Protein AF-A0A7S2J816-F1 (afdb_monomer)

Solvent-accessible surface area (backbone atoms only — not comparable to full-atom values): 7335 Å² total; per-residue (Å²): 136,84,82,76,75,78,80,74,83,73,83,81,46,75,69,56,52,54,54,44,55,73,70,45,88,64,46,57,40,59,70,60,48,52,53,43,39,53,51,11,56,75,69,77,46,53,48,67,58,44,40,43,74,73,69,32,90,46,71,65,57,44,46,67,72,33,53,64,71,57,95,84,54,56,66,73,63,47,48,75,69,76,46,70,61,42,57,49,55,53,48,50,51,52,50,50,53,51,52,52,50,52,50,60,67,43,45,62,58,51,54,52,51,64,65,68,60,60,80,87,116

Organism: NCBI:txid1333877

pLDDT: mean 77.17, std 14.77, range [43.62, 96.19]

Sequence (121 aa):
MSLKAPPKPTEISFHEFEGWTVNCGVKKSQREYERMAEEAKANNRSAVEEMHQRGFKDFNHFQEACQRFPVTCWPTEFAELGSGFVLYFQFLAALGCMLLSVLLLQAPAMAMYAQEDDWRC

Mean predicted aligned error: 14.0 Å

Foldseek 3Di:
DDDDDDDDPDPCDPVNVVVVLVVPLDFLQPVVLVVLCVVCVVVVHHSVVSCVVVVQPDVSSSSVPGHGADPPHDQVSCVSVVDCSNVVVVVVVVVVVVVVVVCVVCVVVCVVVVVVPPVVD

Radius of gyration: 26.06 Å; Cα contacts (8 Å, |Δi|>4): 59; cha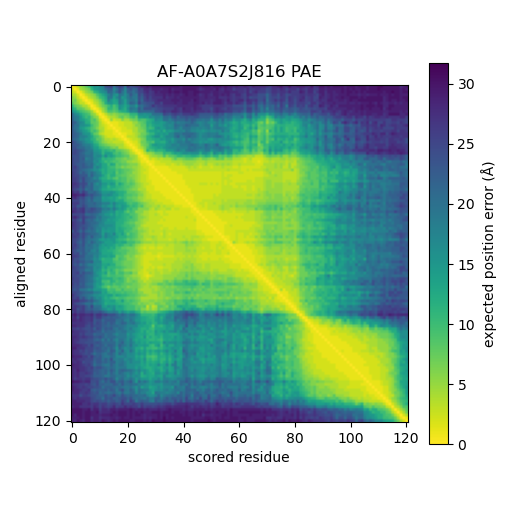ins: 1; bounding box: 55×49×70 Å

Structure (mmCIF, N/CA/C/O backbone):
data_AF-A0A7S2J816-F1
#
_entry.id   AF-A0A7S2J816-F1
#
loop_
_atom_site.group_PDB
_atom_site.id
_atom_site.type_symbol
_atom_site.label_atom_id
_atom_site.label_alt_id
_atom_site.label_comp_id
_atom_site.label_asym_id
_atom_site.label_entity_id
_atom_site.label_seq_id
_atom_site.pdbx_PDB_ins_code
_atom_site.Cartn_x
_atom_site.Cartn_y
_atom_site.Cartn_z
_atom_site.occupancy
_atom_site.B_iso_or_equiv
_atom_site.auth_seq_id
_atom_site.auth_comp_id
_atom_site.auth_asym_id
_atom_site.auth_atom_id
_atom_site.pdbx_PDB_model_num
ATOM 1 N N . MET A 1 1 ? 35.047 -34.771 -2.050 1.00 47.31 1 MET A N 1
ATOM 2 C CA . MET A 1 1 ? 33.899 -34.113 -1.389 1.00 47.31 1 MET A CA 1
ATOM 3 C C . MET A 1 1 ? 33.179 -33.309 -2.466 1.00 47.31 1 MET A C 1
ATOM 5 O O . MET A 1 1 ? 33.673 -32.266 -2.863 1.00 47.31 1 MET A O 1
ATOM 9 N N . SER A 1 2 ? 32.133 -33.875 -3.075 1.00 44.56 2 SER A N 1
ATOM 10 C CA . SER A 1 2 ? 31.452 -33.259 -4.224 1.00 44.56 2 SER A CA 1
ATOM 11 C C . SER A 1 2 ? 30.404 -32.278 -3.708 1.00 44.56 2 SER A C 1
ATOM 13 O O . SER A 1 2 ? 29.431 -32.701 -3.087 1.00 44.56 2 SER A O 1
ATOM 15 N N . LEU A 1 3 ? 30.611 -30.979 -3.928 1.00 47.41 3 LEU A N 1
ATOM 16 C CA . LEU A 1 3 ? 29.619 -29.949 -3.622 1.00 47.41 3 LEU A CA 1
ATOM 17 C C . LEU A 1 3 ? 28.419 -30.157 -4.557 1.00 47.41 3 LEU A C 1
ATOM 19 O O . LEU A 1 3 ? 28.534 -29.984 -5.770 1.00 47.41 3 LEU A O 1
ATOM 23 N N . LYS A 1 4 ? 27.280 -30.596 -4.007 1.00 47.62 4 LYS A N 1
ATOM 24 C CA . LYS A 1 4 ? 26.010 -30.618 -4.742 1.00 47.62 4 LYS A CA 1
ATOM 25 C C . LYS A 1 4 ? 25.649 -29.176 -5.092 1.00 47.62 4 LYS A C 1
ATOM 27 O O . LYS A 1 4 ? 25.60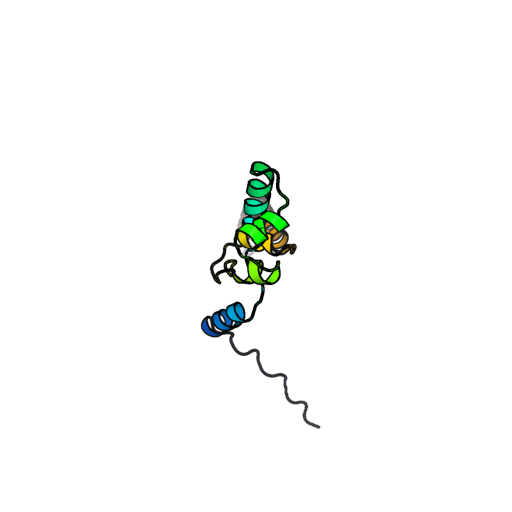8 -28.325 -4.207 1.00 47.62 4 LYS A O 1
ATOM 32 N N . ALA A 1 5 ? 25.403 -28.921 -6.374 1.00 57.66 5 ALA A N 1
ATOM 33 C CA . ALA A 1 5 ? 24.886 -27.642 -6.838 1.00 57.66 5 ALA A CA 1
ATOM 34 C C . ALA A 1 5 ? 23.574 -27.303 -6.100 1.00 57.66 5 ALA A C 1
ATOM 36 O O . ALA A 1 5 ? 22.795 -28.222 -5.811 1.00 57.66 5 ALA A O 1
ATOM 37 N N . PRO A 1 6 ? 23.321 -26.019 -5.788 1.00 53.41 6 PRO A N 1
ATOM 38 C CA . PRO A 1 6 ? 22.047 -25.609 -5.214 1.00 53.41 6 PRO A CA 1
ATOM 39 C C . PRO A 1 6 ? 20.905 -26.006 -6.164 1.00 53.41 6 PRO A C 1
ATOM 41 O O . PRO A 1 6 ? 21.089 -25.964 -7.387 1.00 53.41 6 PRO A O 1
ATOM 44 N N . PRO A 1 7 ? 19.744 -26.432 -5.634 1.00 57.97 7 PRO A N 1
ATOM 45 C CA . PRO A 1 7 ? 18.597 -26.767 -6.467 1.00 57.97 7 PRO A CA 1
ATOM 46 C C . PRO A 1 7 ? 18.250 -25.565 -7.353 1.00 57.97 7 PRO A C 1
ATOM 48 O O . PRO A 1 7 ? 18.215 -24.428 -6.880 1.00 57.97 7 PRO A O 1
ATOM 51 N N . LYS A 1 8 ? 18.040 -25.817 -8.652 1.00 58.06 8 LYS A N 1
ATOM 52 C CA . LYS A 1 8 ? 17.556 -24.789 -9.583 1.00 58.06 8 LYS A CA 1
ATOM 53 C C . LYS A 1 8 ? 16.244 -24.216 -9.032 1.00 58.06 8 LYS A C 1
ATOM 55 O O . LYS A 1 8 ? 15.444 -25.010 -8.534 1.00 58.06 8 LYS A O 1
ATOM 60 N N . PRO A 1 9 ? 16.019 -22.891 -9.105 1.00 52.00 9 PRO A N 1
ATOM 61 C CA . PRO A 1 9 ? 14.772 -22.301 -8.642 1.00 52.00 9 PRO A CA 1
ATOM 62 C C . PRO A 1 9 ? 13.622 -22.950 -9.412 1.00 52.00 9 PRO A C 1
ATOM 64 O O . PRO A 1 9 ? 13.567 -22.872 -10.639 1.00 52.00 9 PRO A O 1
ATOM 67 N N . THR A 1 10 ? 12.771 -23.669 -8.687 1.00 66.19 10 THR A N 1
ATOM 68 C CA . THR A 1 10 ? 11.542 -24.257 -9.210 1.00 66.19 10 THR A CA 1
ATOM 69 C C . THR A 1 10 ? 10.697 -23.117 -9.765 1.00 66.19 10 THR A C 1
ATOM 71 O O . THR A 1 10 ? 10.527 -22.105 -9.084 1.00 66.19 10 THR A O 1
ATOM 74 N N . GLU A 1 11 ? 10.225 -23.238 -11.005 1.00 61.69 11 GLU A N 1
ATOM 75 C CA . GLU A 1 11 ? 9.299 -22.266 -11.588 1.00 61.69 11 GLU A CA 1
ATOM 76 C C . GLU A 1 11 ? 8.078 -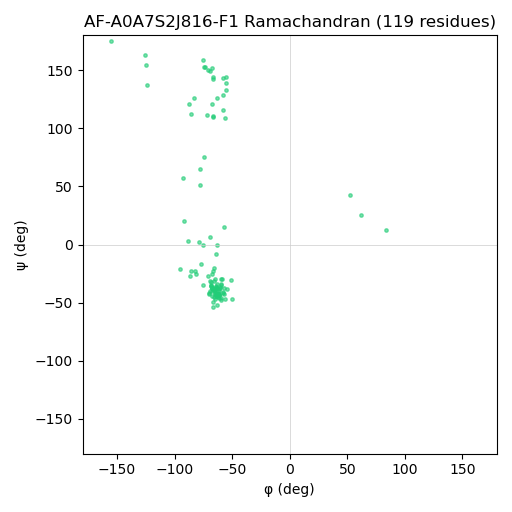22.160 -10.671 1.00 61.69 11 GLU A C 1
ATOM 78 O O . GLU A 1 11 ? 7.303 -23.106 -10.564 1.00 61.69 11 GLU A O 1
ATOM 83 N N . IL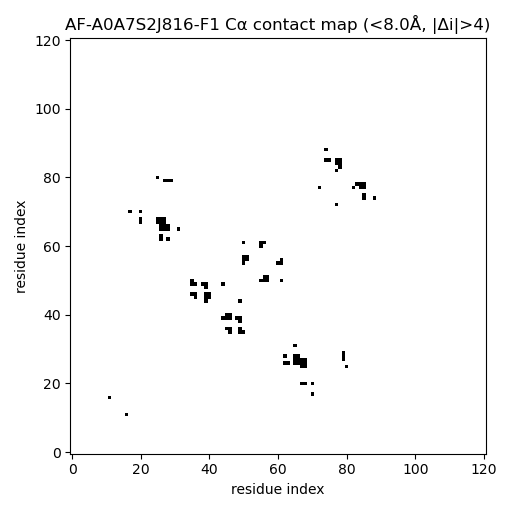E A 1 12 ? 7.945 -21.033 -9.967 1.00 63.31 12 ILE A N 1
ATOM 84 C CA . ILE A 1 12 ? 6.800 -20.784 -9.093 1.00 63.31 12 ILE A CA 1
ATOM 85 C C . ILE A 1 12 ? 5.579 -20.666 -9.998 1.00 63.31 12 ILE A C 1
ATOM 87 O O . ILE A 1 12 ? 5.453 -19.712 -10.770 1.00 63.31 12 ILE A O 1
ATOM 91 N N . SER A 1 13 ? 4.689 -21.648 -9.921 1.00 72.75 13 SER A N 1
ATOM 92 C CA . SER A 1 13 ? 3.445 -21.623 -10.681 1.00 72.75 13 SER A CA 1
ATOM 93 C C . SER A 1 13 ? 2.463 -20.607 -10.085 1.00 72.75 13 SER A C 1
ATOM 95 O O . SER A 1 13 ? 2.469 -20.337 -8.882 1.00 72.75 13 SER A O 1
ATOM 97 N N . PHE A 1 14 ? 1.568 -20.057 -10.914 1.00 68.44 14 PHE A N 1
ATOM 98 C CA . PHE A 1 14 ? 0.519 -19.137 -10.445 1.00 68.44 14 PHE A CA 1
ATOM 99 C C . PHE A 1 14 ? -0.315 -19.753 -9.306 1.00 68.44 14 PHE A C 1
ATOM 101 O O . PHE A 1 14 ? -0.623 -19.087 -8.324 1.00 68.44 14 PHE A O 1
ATOM 108 N N . HIS A 1 15 ? -0.596 -21.055 -9.400 1.00 66.38 15 HIS A N 1
ATOM 109 C CA . HIS A 1 15 ? -1.345 -21.808 -8.397 1.00 66.38 15 HIS A CA 1
ATOM 110 C C . HIS A 1 15 ? -0.576 -21.968 -7.068 1.00 66.38 15 HIS A C 1
ATOM 112 O O . HIS A 1 15 ? -1.170 -21.920 -5.992 1.00 66.38 15 HIS A O 1
ATOM 118 N N . GLU A 1 16 ? 0.753 -22.118 -7.103 1.00 61.22 16 GLU A N 1
ATOM 119 C CA . GLU A 1 16 ? 1.577 -22.095 -5.884 1.00 61.22 16 GLU A CA 1
ATOM 120 C C . GLU A 1 16 ? 1.609 -20.707 -5.239 1.00 61.22 16 GLU A C 1
ATOM 122 O O . GLU A 1 16 ? 1.585 -20.602 -4.014 1.00 61.22 16 GL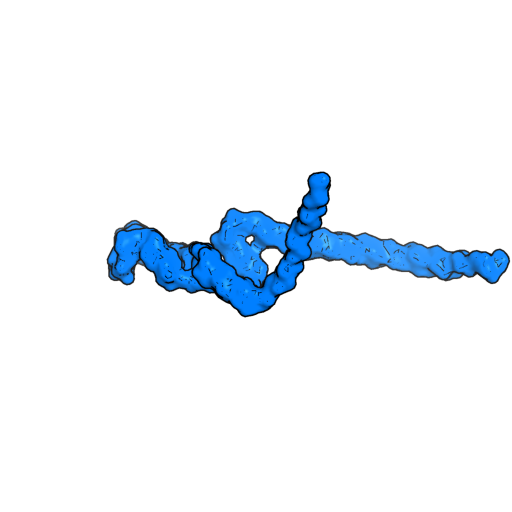U A O 1
ATOM 127 N N . PHE A 1 17 ? 1.606 -19.640 -6.041 1.00 63.06 17 PHE A N 1
ATOM 128 C CA . PHE A 1 17 ? 1.540 -18.267 -5.535 1.00 63.06 17 PHE A CA 1
ATOM 129 C C . PHE A 1 17 ? 0.175 -17.940 -4.903 1.00 63.06 17 PHE A C 1
ATOM 131 O O . PHE A 1 17 ? 0.087 -17.213 -3.910 1.00 63.06 17 PHE A O 1
ATOM 138 N N . GLU A 1 18 ? -0.895 -18.537 -5.424 1.00 64.38 18 GLU A N 1
ATOM 139 C CA . GLU A 1 18 ? -2.231 -18.495 -4.824 1.00 64.38 18 GLU A CA 1
ATOM 140 C C . GLU A 1 18 ? -2.258 -19.216 -3.461 1.00 64.38 18 GLU A C 1
ATOM 142 O O . GLU A 1 18 ? -2.790 -18.705 -2.475 1.00 64.38 18 GLU A O 1
ATOM 147 N N . GLY A 1 19 ? -1.572 -20.358 -3.345 1.00 60.47 19 GLY A N 1
ATOM 148 C CA . GLY A 1 19 ? -1.347 -21.018 -2.054 1.00 60.47 19 GLY A CA 1
ATOM 149 C C . GLY A 1 19 ? -0.489 -20.179 -1.096 1.00 60.47 19 GLY A C 1
ATOM 150 O O . GLY A 1 19 ? -0.745 -20.132 0.109 1.00 60.47 19 GLY A O 1
ATOM 151 N N . TRP A 1 20 ? 0.503 -19.460 -1.622 1.00 58.34 20 TRP A N 1
ATOM 152 C CA . TRP A 1 20 ? 1.348 -18.563 -0.837 1.00 58.34 20 TRP A CA 1
ATOM 153 C C . TRP A 1 20 ? 0.568 -17.362 -0.292 1.00 58.34 20 TRP A C 1
ATOM 155 O O . TRP A 1 20 ? 0.740 -17.006 0.868 1.00 58.34 20 TRP A O 1
ATOM 165 N N . THR A 1 21 ? -0.372 -16.800 -1.056 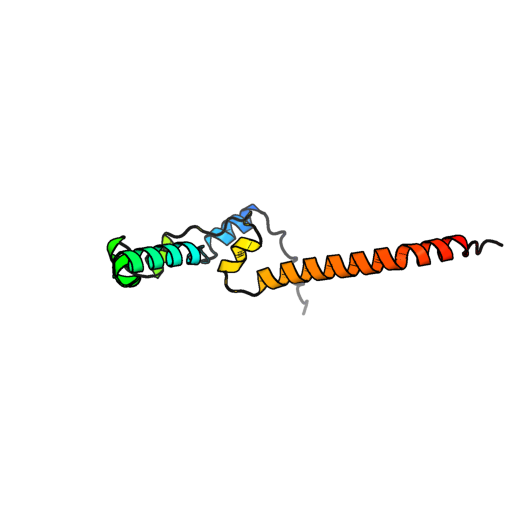1.00 60.34 21 THR A N 1
ATOM 166 C CA . THR A 1 21 ? -1.260 -15.716 -0.589 1.00 60.34 21 THR A CA 1
ATOM 167 C C . THR A 1 21 ? -2.254 -16.163 0.487 1.00 60.34 21 THR A C 1
ATOM 169 O O . THR A 1 21 ? -2.655 -15.350 1.319 1.00 60.34 21 THR A O 1
ATOM 172 N N . VAL A 1 22 ? -2.610 -17.451 0.550 1.00 60.22 22 VAL A N 1
ATOM 173 C CA . VAL A 1 22 ? -3.362 -18.016 1.687 1.00 60.22 22 VAL A CA 1
ATOM 174 C C . VAL A 1 22 ? -2.510 -18.047 2.964 1.00 60.22 22 VAL A C 1
ATOM 176 O O . VAL A 1 22 ? -3.044 -17.808 4.050 1.00 60.22 22 VAL A O 1
ATOM 179 N N . ASN A 1 23 ? -1.203 -18.288 2.824 1.00 54.91 23 ASN A N 1
ATOM 180 C CA . ASN A 1 23 ? -0.230 -18.337 3.921 1.00 54.91 23 ASN A CA 1
ATOM 181 C C . ASN A 1 23 ? 0.347 -16.961 4.299 1.00 54.91 23 ASN A C 1
ATOM 183 O O . ASN A 1 23 ? 0.810 -16.775 5.425 1.00 54.91 23 ASN A O 1
ATOM 187 N N . CYS A 1 24 ? 0.316 -15.981 3.395 1.00 59.03 24 CYS A N 1
ATOM 188 C CA . CYS A 1 24 ? 0.685 -14.605 3.693 1.00 59.03 24 CYS A CA 1
ATOM 189 C C . CYS A 1 24 ? -0.391 -13.964 4.572 1.00 59.03 24 CYS A C 1
ATOM 191 O O . CYS A 1 24 ? -1.504 -13.685 4.134 1.00 59.03 24 CYS A O 1
ATOM 193 N N . GLY A 1 25 ? -0.034 -13.679 5.824 1.00 63.41 25 GLY A N 1
ATOM 194 C CA . GLY A 1 25 ? -0.919 -13.049 6.808 1.00 63.41 25 GLY A CA 1
ATOM 195 C C . GLY A 1 25 ? -1.271 -11.583 6.532 1.00 63.41 25 GLY A C 1
ATOM 196 O O . GLY A 1 25 ? -1.897 -10.952 7.378 1.00 63.41 25 GLY A O 1
ATOM 197 N N . VAL A 1 26 ? -0.876 -11.014 5.388 1.00 68.94 26 VAL A N 1
ATOM 198 C CA . VAL A 1 26 ? -1.083 -9.589 5.112 1.00 68.94 26 VAL A CA 1
ATOM 199 C C . VAL A 1 26 ? -2.458 -9.357 4.488 1.00 68.94 26 VAL A C 1
ATOM 201 O O . VAL A 1 26 ? -2.791 -9.907 3.437 1.00 68.94 26 VAL A O 1
ATOM 204 N N . LYS A 1 27 ? -3.269 -8.536 5.156 1.00 80.19 27 LYS A N 1
ATOM 205 C CA . LYS A 1 27 ? -4.660 -8.237 4.800 1.00 80.19 27 LYS A CA 1
ATOM 206 C C . LYS A 1 27 ? -4.868 -6.732 4.657 1.00 80.19 27 LYS A C 1
ATOM 208 O O . LYS A 1 27 ? -4.155 -5.945 5.273 1.00 80.19 27 LYS A O 1
ATOM 213 N N . LYS A 1 28 ? -5.859 -6.346 3.855 1.00 84.69 28 LYS A N 1
ATOM 214 C CA . LYS A 1 28 ? -6.301 -4.963 3.645 1.00 84.69 28 LYS A CA 1
ATOM 215 C C . LYS A 1 28 ? -7.080 -4.472 4.863 1.00 84.69 28 LYS A C 1
ATOM 217 O O . LYS A 1 28 ? -8.309 -4.464 4.863 1.00 84.69 28 LYS A O 1
ATOM 222 N N . SER A 1 29 ? -6.374 -4.158 5.948 1.00 86.31 29 SER A N 1
ATOM 223 C CA . SER A 1 29 ? -7.001 -3.723 7.202 1.00 86.31 29 SER A CA 1
ATOM 224 C C . SER A 1 29 ? -7.075 -2.207 7.352 1.00 86.31 29 SER A C 1
ATOM 226 O O . SER A 1 29 ? -7.891 -1.725 8.130 1.00 86.31 29 SER A O 1
ATOM 228 N N . GLN A 1 30 ? -6.238 -1.449 6.636 1.00 85.44 30 GLN A N 1
ATOM 229 C CA . GLN A 1 30 ? -6.087 -0.013 6.872 1.00 85.44 30 GLN A CA 1
ATOM 230 C C . GLN A 1 30 ? -7.359 0.766 6.525 1.00 85.44 30 GLN A C 1
ATOM 232 O O . GLN A 1 30 ? -7.902 1.446 7.391 1.00 85.44 30 GLN A O 1
ATOM 237 N N . ARG A 1 31 ? -7.886 0.610 5.304 1.00 85.88 31 ARG A N 1
ATOM 238 C CA . ARG A 1 31 ? -9.129 1.279 4.880 1.00 85.88 31 ARG A CA 1
ATOM 239 C C . ARG A 1 31 ? -10.320 0.957 5.775 1.00 85.88 31 ARG A C 1
ATOM 241 O O . ARG A 1 31 ? -11.101 1.835 6.126 1.00 85.88 31 ARG A O 1
ATOM 248 N N . GLU A 1 32 ? -10.459 -0.311 6.146 1.00 88.38 32 GLU A N 1
ATOM 249 C CA . GLU A 1 32 ? -11.546 -0.768 7.012 1.00 88.38 32 GLU A CA 1
ATOM 250 C C . GLU A 1 32 ? -11.436 -0.189 8.423 1.00 88.38 32 GLU A C 1
ATOM 252 O O . GLU A 1 32 ? -12.445 0.185 9.024 1.00 88.38 32 GLU A O 1
ATOM 257 N N . TYR A 1 33 ? -10.211 -0.066 8.933 1.00 88.88 33 TYR A N 1
ATOM 258 C CA . TYR A 1 33 ? -9.946 0.546 10.226 1.00 88.88 33 TYR A CA 1
ATOM 259 C C . TYR A 1 33 ? -10.180 2.061 10.202 1.00 88.88 33 TYR A C 1
ATOM 261 O O . TYR A 1 33 ? -10.806 2.590 11.115 1.00 88.88 33 TYR A O 1
ATOM 269 N N . GLU A 1 34 ? -9.742 2.759 9.150 1.00 89.88 34 GLU A N 1
ATOM 270 C CA . GLU A 1 34 ? -9.995 4.194 8.950 1.00 89.88 34 GLU A CA 1
ATOM 271 C C . GLU A 1 34 ? -11.497 4.488 8.893 1.00 89.88 34 GLU A C 1
ATOM 273 O O . GLU A 1 34 ? -11.982 5.341 9.635 1.00 89.88 34 GLU A O 1
ATOM 278 N N . ARG A 1 35 ? -12.254 3.707 8.112 1.00 90.62 35 ARG A N 1
ATOM 279 C CA . ARG A 1 35 ? -13.719 3.795 8.062 1.00 90.62 35 ARG A CA 1
ATOM 280 C C . ARG A 1 35 ? -14.342 3.618 9.447 1.00 90.62 35 ARG A C 1
ATOM 282 O O . ARG A 1 35 ? -15.193 4.401 9.857 1.00 90.62 35 ARG A O 1
ATOM 289 N N . MET A 1 36 ? -13.903 2.604 10.191 1.00 92.69 36 MET A N 1
ATOM 290 C CA . MET A 1 36 ? -14.393 2.361 11.548 1.00 92.69 36 MET A CA 1
ATOM 291 C C . MET A 1 36 ? -14.039 3.507 12.504 1.00 92.69 36 MET A C 1
ATOM 293 O O . MET A 1 36 ? -14.853 3.869 13.348 1.00 92.69 36 MET A O 1
ATOM 297 N N . ALA A 1 37 ? -12.854 4.102 12.370 1.00 90.94 37 ALA A N 1
ATOM 298 C CA . ALA A 1 37 ? -12.434 5.239 13.179 1.00 90.94 37 ALA A CA 1
ATOM 299 C C . ALA A 1 37 ? -13.261 6.502 12.879 1.00 90.94 37 ALA A C 1
ATOM 301 O O . ALA A 1 37 ? -13.602 7.244 13.802 1.00 90.94 37 ALA A O 1
ATOM 302 N N . GLU A 1 38 ? -13.621 6.738 11.616 1.00 93.62 38 GLU A N 1
ATOM 303 C CA . GLU A 1 38 ? -14.530 7.822 11.228 1.00 93.62 38 GLU A CA 1
ATOM 304 C C . GLU A 1 38 ? -15.932 7.626 11.814 1.00 93.62 38 GLU A C 1
ATOM 306 O O . GLU A 1 38 ? -16.504 8.561 12.379 1.00 93.62 38 GLU A O 1
ATOM 311 N N . GLU A 1 39 ? -16.464 6.406 11.753 1.00 91.75 39 GLU A N 1
ATOM 312 C CA . GLU A 1 39 ? -17.758 6.069 12.353 1.00 91.75 39 GLU A CA 1
ATOM 313 C C . GLU A 1 39 ? -17.734 6.182 13.883 1.00 91.75 39 GLU A C 1
ATOM 315 O O . GLU A 1 39 ? -18.640 6.767 14.477 1.00 91.75 39 GLU A O 1
ATOM 320 N N . ALA A 1 40 ? -16.663 5.718 14.531 1.00 92.69 40 ALA A N 1
ATOM 321 C CA . ALA A 1 40 ? -16.467 5.877 15.969 1.00 92.69 40 ALA A CA 1
ATOM 322 C C . ALA A 1 40 ? -16.471 7.362 16.367 1.00 92.69 40 ALA A C 1
ATOM 324 O O . ALA A 1 40 ? -17.129 7.753 17.333 1.00 92.69 40 ALA A O 1
ATOM 325 N N . LYS A 1 41 ? -15.814 8.216 15.569 1.00 93.50 41 LYS A N 1
ATOM 326 C CA . LYS A 1 41 ? -15.820 9.671 15.762 1.00 93.50 41 LYS A CA 1
ATOM 327 C C . LYS A 1 41 ? -17.223 10.262 15.611 1.00 93.50 41 LYS A C 1
ATOM 329 O O . LYS A 1 41 ? -17.606 11.097 16.427 1.00 93.50 41 LYS A O 1
ATOM 334 N N . ALA A 1 42 ? -17.997 9.822 14.618 1.00 94.69 42 ALA A N 1
ATOM 335 C CA . ALA A 1 42 ? -19.387 10.251 14.440 1.00 94.69 42 ALA A CA 1
ATOM 336 C C . ALA A 1 42 ? -20.280 9.834 15.625 1.00 94.69 42 ALA A C 1
ATOM 338 O O . ALA A 1 42 ? -21.161 10.587 16.037 1.00 94.69 42 ALA A O 1
ATOM 339 N N . ASN A 1 43 ? -19.998 8.674 16.219 1.00 92.12 43 ASN A N 1
ATOM 340 C CA . ASN A 1 43 ? -20.728 8.120 17.357 1.00 92.12 43 ASN A CA 1
ATOM 341 C C . ASN A 1 43 ? -20.198 8.580 18.730 1.00 92.12 43 ASN A C 1
ATOM 343 O O . ASN A 1 43 ? -20.722 8.138 19.752 1.00 92.12 43 ASN A O 1
ATOM 347 N N . ASN A 1 44 ? -19.195 9.468 18.776 1.00 94.06 44 ASN A N 1
ATOM 348 C CA . ASN A 1 44 ? -18.495 9.898 19.997 1.00 94.06 44 ASN A CA 1
ATOM 349 C C . ASN A 1 44 ? -17.957 8.728 20.843 1.00 94.06 44 ASN A C 1
ATOM 351 O O . ASN A 1 44 ? -18.072 8.723 22.069 1.00 94.06 44 ASN A O 1
ATOM 355 N N . ARG A 1 45 ? -17.374 7.726 20.184 1.00 92.69 45 ARG A N 1
ATOM 356 C CA . ARG A 1 45 ? -16.764 6.545 20.808 1.00 92.69 45 ARG A CA 1
ATOM 357 C C . ARG A 1 45 ? -15.324 6.375 20.351 1.00 92.69 45 ARG A C 1
ATOM 359 O O . ARG A 1 45 ? -14.893 6.945 19.350 1.00 92.69 45 ARG A O 1
ATOM 366 N N . SER A 1 46 ? -14.570 5.568 21.085 1.00 92.31 46 SER A N 1
ATOM 367 C CA . SER A 1 46 ? -13.251 5.128 20.637 1.00 92.31 46 SER A CA 1
ATOM 368 C C . SER A 1 46 ? -13.368 4.064 19.538 1.00 92.31 46 SER A C 1
ATOM 370 O O . SER A 1 46 ? -14.322 3.286 19.498 1.00 92.31 46 SER A O 1
ATOM 372 N N . ALA A 1 47 ? -12.361 3.978 18.665 1.00 88.06 47 ALA A N 1
ATOM 373 C CA . ALA A 1 47 ? -12.310 2.947 17.624 1.00 88.06 47 ALA A CA 1
ATOM 374 C C . ALA A 1 47 ? -12.326 1.517 18.205 1.00 88.06 47 ALA A C 1
ATOM 376 O O . ALA A 1 47 ? -12.857 0.603 17.583 1.00 88.06 47 ALA A O 1
ATOM 377 N N . VAL A 1 48 ? -11.797 1.322 19.419 1.00 89.50 48 VAL A N 1
ATOM 378 C CA . VAL A 1 48 ? -11.815 0.024 20.115 1.00 89.50 48 VAL A CA 1
ATOM 379 C C . VAL A 1 48 ? -13.227 -0.342 20.575 1.00 89.50 48 VAL A C 1
ATOM 381 O O . VAL A 1 48 ? -13.655 -1.481 20.405 1.00 89.50 48 VAL A O 1
ATOM 384 N N . GLU A 1 49 ? -13.983 0.617 21.110 1.00 90.94 49 GLU A N 1
ATOM 385 C CA . GLU A 1 49 ? -15.385 0.394 21.482 1.00 90.94 49 GLU A CA 1
ATOM 386 C C . GLU A 1 49 ? -16.257 0.112 20.257 1.00 90.94 49 GLU A C 1
ATOM 388 O O . GLU A 1 49 ? -17.118 -0.764 20.309 1.00 90.94 49 GLU A O 1
ATOM 393 N N . GLU A 1 50 ? -16.014 0.811 19.148 1.00 91.50 50 GLU A N 1
ATOM 394 C CA . GLU A 1 50 ? -16.714 0.580 17.881 1.00 91.50 50 GLU A CA 1
ATOM 395 C C . GLU A 1 50 ? -16.377 -0.802 17.292 1.00 91.50 50 GLU A C 1
ATOM 397 O O . GLU A 1 50 ? -17.256 -1.528 16.826 1.00 91.50 50 GLU A O 1
ATOM 402 N N . MET A 1 51 ? -15.118 -1.229 17.402 1.00 91.31 51 MET A N 1
ATOM 403 C CA . MET A 1 51 ? -14.677 -2.573 17.027 1.00 91.31 51 MET A CA 1
ATOM 404 C C . MET A 1 51 ? -15.390 -3.653 17.858 1.00 91.31 51 MET A C 1
ATOM 406 O O . MET A 1 51 ? -15.887 -4.635 17.302 1.00 91.31 51 MET A O 1
ATOM 410 N N . HIS A 1 52 ? -15.523 -3.445 19.171 1.00 91.94 52 HIS A N 1
ATOM 411 C CA . HIS A 1 52 ? -16.267 -4.353 20.047 1.00 91.94 52 HIS A CA 1
ATOM 412 C C . HIS A 1 52 ? -17.778 -4.343 19.762 1.00 91.94 52 HIS A C 1
ATOM 414 O O . HIS A 1 52 ? -18.404 -5.402 19.786 1.00 91.94 52 HIS A O 1
ATOM 420 N N . GLN A 1 53 ? -18.372 -3.186 19.438 1.00 92.81 53 GLN A N 1
ATOM 421 C CA . GLN A 1 53 ? -19.785 -3.077 19.031 1.00 92.81 53 GLN A CA 1
ATOM 422 C C . GLN A 1 53 ? -20.091 -3.908 17.782 1.00 92.81 53 GLN A C 1
ATOM 424 O O . GLN A 1 53 ? -21.161 -4.504 17.681 1.00 92.81 53 GLN A O 1
ATOM 429 N N . ARG A 1 54 ? -19.131 -4.002 16.857 1.00 89.06 54 ARG A N 1
ATOM 430 C CA . ARG A 1 54 ? -19.225 -4.836 15.651 1.00 89.06 54 ARG A CA 1
ATOM 431 C C . ARG A 1 54 ? -18.960 -6.325 15.903 1.00 89.06 54 ARG A C 1
ATOM 433 O O . ARG A 1 54 ? -18.989 -7.115 14.965 1.00 89.06 54 ARG A O 1
ATOM 440 N N . GLY A 1 55 ? -18.719 -6.720 17.154 1.00 92.25 55 GLY A N 1
ATOM 441 C CA . GLY A 1 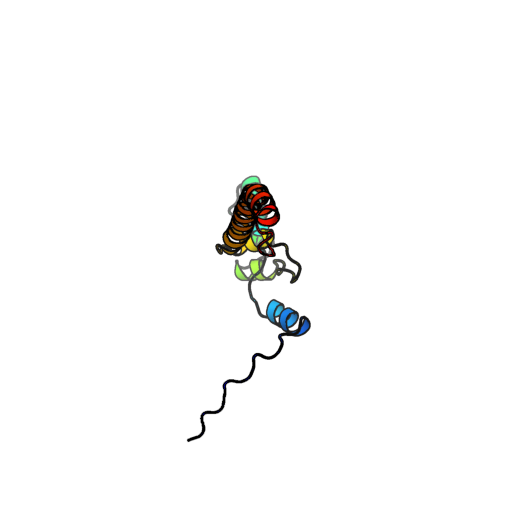55 ? -18.507 -8.112 17.548 1.00 92.25 55 GLY A CA 1
ATOM 442 C C . GLY A 1 55 ? -17.074 -8.615 17.363 1.00 92.25 55 GLY A C 1
ATOM 443 O O . GLY A 1 55 ? -16.838 -9.820 17.466 1.00 92.25 55 GLY A O 1
ATOM 444 N N . PHE A 1 56 ? -16.102 -7.731 17.114 1.00 91.75 56 PHE A N 1
ATOM 445 C CA . PHE A 1 56 ? -14.695 -8.122 17.093 1.00 91.75 56 PHE A CA 1
ATOM 446 C C . PHE A 1 56 ? -14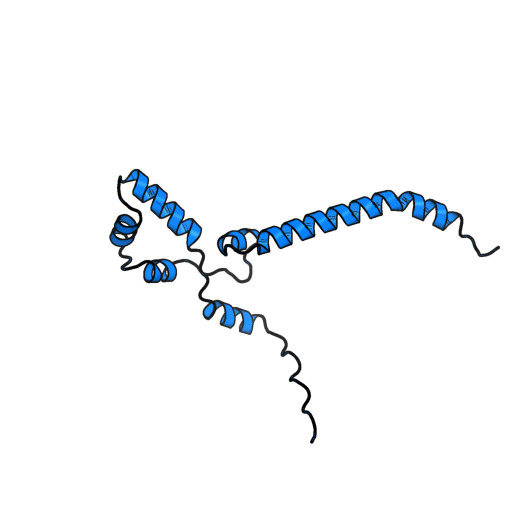.134 -8.136 18.517 1.00 91.75 56 PHE A C 1
ATOM 448 O O . PHE A 1 56 ? -14.251 -7.153 19.242 1.00 91.75 56 PHE A O 1
ATOM 455 N N . LYS A 1 57 ? -13.540 -9.261 18.931 1.00 88.44 57 LYS A N 1
ATOM 456 C CA . LYS A 1 57 ? -12.982 -9.424 20.287 1.00 88.44 57 LYS A CA 1
ATOM 457 C C . LYS A 1 57 ? -11.666 -8.681 20.483 1.00 88.44 57 LYS A C 1
ATOM 459 O O . LYS A 1 57 ? -11.374 -8.229 21.582 1.00 88.44 57 LYS A O 1
ATOM 464 N N . ASP A 1 58 ? -10.863 -8.627 19.431 1.00 87.62 58 ASP A N 1
ATOM 465 C CA . ASP A 1 58 ? -9.557 -7.996 19.407 1.00 87.62 58 ASP A CA 1
ATOM 466 C C . ASP A 1 58 ? -9.201 -7.574 17.974 1.00 87.62 58 ASP A C 1
ATOM 468 O O . ASP A 1 58 ? -9.920 -7.848 17.005 1.00 87.62 58 ASP A O 1
ATOM 472 N N . PHE A 1 59 ? -8.066 -6.889 17.848 1.00 84.19 59 PHE A N 1
ATOM 473 C CA . PHE A 1 59 ? -7.567 -6.426 16.559 1.00 84.19 59 PHE A CA 1
ATOM 474 C C . PHE A 1 59 ? -7.191 -7.583 15.620 1.00 84.19 59 PHE A C 1
ATOM 476 O O . PHE A 1 59 ? -7.333 -7.448 14.408 1.00 84.19 59 PHE A O 1
ATOM 483 N N . ASN A 1 60 ? -6.770 -8.732 16.156 1.00 84.94 60 ASN A N 1
ATOM 484 C CA . ASN A 1 60 ? -6.444 -9.909 15.348 1.00 84.94 60 ASN A CA 1
ATOM 485 C C . ASN A 1 60 ? -7.700 -10.484 14.685 1.00 84.94 60 ASN A C 1
ATOM 487 O O . ASN A 1 60 ? -7.699 -10.742 13.487 1.00 84.94 60 ASN A O 1
ATOM 491 N N . HIS A 1 61 ? -8.798 -10.604 15.429 1.00 87.88 61 HIS A N 1
ATOM 492 C CA . HIS A 1 61 ? -10.092 -11.043 14.917 1.00 87.88 61 HIS A CA 1
ATOM 493 C C . HIS A 1 61 ? -10.662 -10.053 13.890 1.00 87.88 61 HIS A C 1
ATOM 495 O O . HIS A 1 61 ? -11.268 -10.459 12.899 1.00 87.88 61 HIS A O 1
ATOM 501 N N . PHE A 1 62 ? -10.429 -8.750 14.083 1.00 88.75 62 PHE A N 1
ATOM 502 C CA . PHE A 1 62 ? -10.736 -7.737 13.071 1.00 88.75 62 PHE A CA 1
ATOM 503 C C . PHE A 1 62 ? -9.906 -7.935 11.796 1.00 88.75 62 PHE A C 1
ATOM 505 O O . PHE A 1 62 ? -10.475 -8.044 10.711 1.00 88.75 62 PHE A O 1
ATOM 512 N N . GLN A 1 63 ? -8.579 -8.052 11.917 1.00 85.31 63 GLN A N 1
ATOM 513 C CA . GLN A 1 63 ? -7.712 -8.331 10.774 1.00 85.31 63 GLN A CA 1
ATOM 514 C C . GLN A 1 63 ? -8.126 -9.620 10.074 1.00 85.31 63 GLN A C 1
ATOM 516 O O . GLN A 1 63 ? -8.101 -9.683 8.849 1.00 85.31 63 GLN A O 1
ATOM 521 N N . GLU A 1 64 ? -8.554 -10.642 10.814 1.00 85.81 64 GLU A N 1
ATOM 522 C CA . GLU A 1 64 ? -9.001 -11.898 10.235 1.00 85.81 64 GLU A CA 1
ATOM 523 C C . GLU A 1 64 ? -10.209 -11.743 9.307 1.00 85.81 64 GLU A C 1
ATOM 525 O O . GLU A 1 64 ? -10.245 -12.394 8.258 1.00 85.81 64 GLU A O 1
ATOM 530 N N . ALA A 1 65 ? -11.126 -10.840 9.646 1.00 85.69 65 ALA A N 1
ATOM 531 C CA . ALA A 1 65 ? -12.293 -10.513 8.839 1.00 85.69 65 ALA A CA 1
ATOM 532 C C . ALA A 1 65 ? -11.982 -9.614 7.627 1.00 85.69 65 ALA A C 1
ATOM 534 O O . ALA A 1 65 ? -12.793 -9.538 6.703 1.00 85.69 65 ALA A O 1
ATOM 535 N N . CYS A 1 66 ? -10.825 -8.948 7.595 1.00 86.38 66 CYS A N 1
ATOM 536 C CA . CYS A 1 66 ? -10.430 -8.101 6.472 1.00 86.38 66 CYS A CA 1
ATOM 537 C C . CYS A 1 66 ? -10.077 -8.915 5.214 1.00 86.38 66 CYS A C 1
ATOM 539 O O . CYS A 1 66 ? -9.571 -10.041 5.271 1.00 86.38 66 CYS A O 1
ATOM 541 N N . GLN A 1 67 ? -10.302 -8.308 4.045 1.00 85.81 67 GLN A N 1
ATOM 542 C CA . GLN A 1 67 ? -9.999 -8.928 2.757 1.00 85.81 67 GLN A CA 1
ATOM 543 C C . GLN A 1 67 ? -8.483 -9.112 2.577 1.00 85.81 67 GLN A C 1
ATOM 545 O O . GLN A 1 67 ? -7.684 -8.256 2.951 1.00 85.81 67 GLN A O 1
ATOM 550 N N . ARG A 1 68 ? -8.068 -10.223 1.965 1.00 82.25 68 ARG A N 1
ATOM 551 C CA . ARG A 1 68 ? -6.675 -10.430 1.538 1.00 82.25 68 ARG A CA 1
ATOM 552 C C . ARG A 1 68 ? -6.356 -9.613 0.283 1.00 82.25 68 ARG A C 1
ATOM 554 O O . ARG A 1 68 ? -7.256 -9.260 -0.480 1.00 82.25 68 ARG A O 1
ATOM 561 N N . PHE A 1 69 ? -5.074 -9.350 0.043 1.00 78.88 69 PHE A N 1
ATOM 562 C CA . PHE A 1 69 ? -4.635 -8.774 -1.227 1.00 78.88 69 PHE A CA 1
ATOM 563 C C . PHE A 1 69 ? -4.837 -9.790 -2.360 1.00 78.88 69 PHE A C 1
ATOM 565 O O . PHE A 1 69 ? -4.290 -10.891 -2.275 1.00 78.88 69 PHE A O 1
ATOM 572 N N . PRO A 1 70 ? -5.628 -9.472 -3.402 1.00 76.19 70 PRO A N 1
ATOM 573 C CA . PRO A 1 70 ? -5.728 -10.347 -4.561 1.00 76.19 70 PRO A CA 1
ATOM 574 C C . PRO A 1 70 ? -4.394 -10.372 -5.316 1.00 76.19 70 PRO A C 1
ATOM 576 O O . PRO A 1 70 ? -3.665 -9.383 -5.328 1.00 76.19 70 PRO A O 1
ATOM 579 N N . VAL A 1 71 ? -4.092 -11.475 -6.003 1.00 69.88 71 VAL A N 1
ATOM 580 C CA . VAL A 1 71 ? -2.868 -11.590 -6.824 1.00 69.88 71 VAL A CA 1
ATOM 581 C C . VAL A 1 71 ? -2.831 -10.523 -7.926 1.00 69.88 71 VAL A C 1
ATOM 583 O O . VAL A 1 71 ? -1.773 -10.036 -8.305 1.00 69.88 71 VAL A O 1
ATOM 586 N N . THR A 1 72 ? -4.004 -10.111 -8.402 1.00 76.62 72 THR A N 1
ATOM 587 C CA . THR A 1 72 ? -4.185 -9.067 -9.413 1.00 76.62 72 THR A CA 1
ATOM 588 C C . THR A 1 72 ? -4.367 -7.670 -8.809 1.00 76.62 72 THR A C 1
ATOM 590 O O . THR A 1 72 ? -4.962 -6.807 -9.457 1.00 76.62 72 THR A O 1
ATOM 593 N N . CYS A 1 73 ? -3.961 -7.434 -7.554 1.00 73.75 73 CYS A N 1
ATOM 594 C CA . CYS A 1 73 ? -4.125 -6.115 -6.950 1.00 73.75 73 CYS A CA 1
ATOM 595 C C . CYS A 1 73 ? -3.238 -5.082 -7.651 1.00 73.75 73 CYS A C 1
ATOM 597 O O . CYS A 1 73 ? -2.116 -5.368 -8.076 1.00 73.75 73 CYS A O 1
ATOM 599 N N . TRP A 1 74 ? -3.741 -3.856 -7.765 1.00 73.62 74 TRP A N 1
ATOM 600 C CA . TRP A 1 74 ? -2.956 -2.786 -8.364 1.00 73.62 74 TRP A CA 1
ATOM 601 C C . TRP A 1 74 ? -1.788 -2.402 -7.445 1.00 73.62 74 TRP A C 1
ATOM 603 O O . TRP A 1 74 ? -1.936 -2.456 -6.221 1.00 73.62 74 TRP A O 1
ATOM 613 N N . PRO A 1 75 ? -0.649 -1.942 -7.997 1.00 69.25 75 PRO A N 1
ATOM 614 C CA . PRO A 1 75 ? 0.481 -1.434 -7.217 1.00 69.25 75 PRO A CA 1
ATOM 615 C C . PRO A 1 75 ? 0.089 -0.379 -6.178 1.00 69.25 75 PRO A C 1
ATOM 617 O O . PRO A 1 75 ? 0.702 -0.293 -5.124 1.00 69.25 75 PRO A O 1
ATOM 620 N N . THR A 1 76 ? -0.956 0.404 -6.441 1.00 69.88 76 THR A N 1
ATOM 621 C CA . THR A 1 76 ? -1.487 1.403 -5.506 1.00 69.88 76 THR A CA 1
ATOM 622 C C . THR A 1 76 ? -2.094 0.789 -4.247 1.00 69.88 76 THR A C 1
ATOM 624 O O . THR A 1 76 ? -2.006 1.399 -3.188 1.00 69.88 76 THR A O 1
ATOM 627 N N . GLU A 1 77 ? -2.665 -0.415 -4.322 1.00 72.38 77 GLU A N 1
ATOM 628 C CA . GLU A 1 77 ? -3.223 -1.101 -3.151 1.00 72.38 77 GLU A CA 1
ATOM 629 C C . GLU A 1 77 ? -2.114 -1.590 -2.210 1.00 72.38 77 GLU A C 1
ATOM 631 O O . GLU A 1 77 ? -2.303 -1.601 -0.997 1.00 72.38 77 GLU A O 1
ATOM 636 N N . PHE A 1 78 ? -0.911 -1.870 -2.729 1.00 69.62 78 PHE A N 1
ATOM 637 C CA . PHE A 1 78 ? 0.267 -2.158 -1.901 1.00 69.62 78 PHE A CA 1
ATOM 638 C C . PHE A 1 78 ? 0.710 -0.967 -1.033 1.00 69.62 78 PHE A C 1
ATOM 640 O O . PHE A 1 78 ? 1.564 -1.148 -0.166 1.00 69.62 78 PHE A O 1
ATOM 647 N N . ALA A 1 79 ? 0.141 0.234 -1.208 1.00 68.19 79 ALA A N 1
ATOM 648 C CA . ALA A 1 79 ? 0.401 1.361 -0.310 1.00 68.19 79 ALA A CA 1
ATOM 649 C C . ALA A 1 79 ? -0.005 1.033 1.135 1.00 68.19 79 ALA A C 1
ATOM 651 O O . ALA A 1 79 ? 0.688 1.435 2.067 1.00 68.19 79 ALA A O 1
ATOM 652 N N . GLU A 1 80 ? -1.069 0.242 1.313 1.00 68.94 80 GLU A N 1
ATOM 653 C CA . GLU A 1 80 ? -1.551 -0.204 2.627 1.00 68.94 80 GLU A CA 1
ATOM 654 C C . GLU A 1 80 ? -0.560 -1.135 3.346 1.00 68.94 80 GLU A C 1
ATOM 656 O O . GLU A 1 80 ? -0.604 -1.265 4.565 1.00 68.94 80 GLU A O 1
ATOM 661 N N . LEU A 1 81 ? 0.374 -1.768 2.621 1.00 69.12 81 LEU A N 1
ATOM 662 C CA . LEU A 1 81 ? 1.422 -2.600 3.224 1.00 69.12 81 LEU A CA 1
ATOM 663 C C . LEU A 1 81 ? 2.539 -1.784 3.898 1.00 69.12 81 LEU A C 1
ATOM 665 O O . LEU A 1 81 ? 3.473 -2.375 4.441 1.00 69.12 81 LEU A O 1
ATOM 669 N N . GLY A 1 82 ? 2.470 -0.447 3.876 1.00 62.12 82 GLY A N 1
ATOM 670 C CA . GLY A 1 82 ? 3.369 0.413 4.654 1.00 62.12 82 GLY A CA 1
ATOM 671 C C . GLY A 1 82 ? 4.850 0.269 4.289 1.00 62.12 82 GLY A C 1
ATOM 672 O O . GLY A 1 82 ? 5.731 0.517 5.107 1.00 62.12 82 GLY A O 1
ATOM 673 N N . SER A 1 83 ? 5.144 -0.154 3.066 1.00 56.25 83 SER A N 1
ATOM 674 C CA . SER A 1 83 ? 6.491 -0.453 2.595 1.00 56.25 83 SER A CA 1
ATOM 675 C C . SER A 1 83 ? 6.735 0.386 1.350 1.00 56.25 83 SER A C 1
ATOM 677 O O . SER A 1 83 ? 5.848 0.497 0.507 1.00 56.25 83 SER A O 1
ATOM 679 N N . GLY A 1 84 ? 7.915 0.996 1.209 1.00 56.38 84 GLY A N 1
ATOM 680 C CA . GLY A 1 84 ? 8.306 1.890 0.105 1.00 56.38 84 GLY A CA 1
ATOM 681 C C . GLY A 1 84 ? 8.215 1.306 -1.318 1.00 56.38 84 GLY A C 1
ATOM 682 O O . GLY A 1 84 ? 8.748 1.889 -2.254 1.00 56.38 84 GLY A O 1
ATOM 683 N N . PHE A 1 85 ? 7.524 0.183 -1.498 1.00 59.31 85 PHE A N 1
ATOM 684 C CA . PHE A 1 85 ? 7.174 -0.492 -2.737 1.00 59.31 85 PHE A CA 1
ATOM 685 C C . PHE A 1 85 ? 6.370 0.387 -3.708 1.00 59.31 85 PHE A C 1
ATOM 687 O O . PHE A 1 85 ? 6.665 0.412 -4.900 1.00 59.31 85 PHE A O 1
ATOM 694 N N . VAL A 1 86 ? 5.405 1.178 -3.224 1.00 62.00 86 VAL A N 1
ATOM 695 C CA . VAL A 1 86 ? 4.663 2.112 -4.100 1.00 62.00 86 VAL A CA 1
ATOM 696 C C . VAL A 1 86 ? 5.556 3.257 -4.568 1.00 62.00 86 VAL A C 1
ATOM 698 O O . VAL A 1 86 ? 5.530 3.615 -5.746 1.00 62.00 86 VAL A O 1
ATOM 701 N N . LEU A 1 87 ? 6.411 3.773 -3.678 1.00 65.38 87 LEU A N 1
ATOM 702 C CA . LEU A 1 87 ? 7.439 4.742 -4.054 1.00 65.38 87 LEU A CA 1
ATOM 703 C C . LEU A 1 87 ? 8.418 4.152 -5.071 1.00 65.38 87 LEU A C 1
ATOM 705 O O . LEU A 1 87 ? 8.808 4.852 -5.995 1.00 65.38 87 LEU A O 1
ATOM 709 N N . TYR A 1 88 ? 8.783 2.876 -4.937 1.00 72.38 88 TYR A N 1
ATOM 710 C CA . TYR A 1 88 ? 9.669 2.190 -5.873 1.00 72.38 88 TYR A CA 1
ATOM 711 C C . TYR A 1 88 ? 9.078 2.133 -7.287 1.00 72.38 88 TYR A C 1
ATOM 713 O O . TYR A 1 88 ? 9.762 2.492 -8.243 1.00 72.38 88 TYR A O 1
ATOM 721 N N . PHE A 1 89 ? 7.798 1.777 -7.441 1.00 73.75 89 PHE A N 1
ATOM 722 C CA . PHE A 1 89 ? 7.158 1.780 -8.761 1.00 73.75 89 PHE A CA 1
ATOM 723 C C . PHE A 1 89 ? 6.996 3.180 -9.347 1.00 73.75 89 PHE A C 1
ATOM 725 O O . PHE A 1 89 ? 7.225 3.367 -10.541 1.00 73.75 89 PHE A O 1
ATOM 732 N N . GLN A 1 90 ? 6.644 4.175 -8.529 1.00 77.00 90 GLN A N 1
ATOM 733 C CA . GLN A 1 90 ? 6.582 5.556 -9.009 1.00 77.00 90 GLN A CA 1
ATOM 734 C C . GLN A 1 90 ? 7.962 6.100 -9.384 1.00 77.00 90 GLN A C 1
ATOM 736 O O . GLN A 1 90 ? 8.097 6.781 -10.397 1.00 77.00 90 GLN A O 1
ATOM 741 N N . PHE A 1 91 ? 8.996 5.752 -8.621 1.00 78.19 91 PHE A N 1
ATOM 742 C CA . PHE A 1 91 ? 10.377 6.092 -8.930 1.00 78.19 91 PHE A CA 1
ATOM 743 C C . PHE A 1 91 ? 10.837 5.442 -10.239 1.00 78.19 91 PHE A C 1
ATOM 745 O O . PHE A 1 91 ? 11.416 6.122 -11.080 1.00 78.19 91 PHE A O 1
ATOM 752 N N . LEU A 1 92 ? 10.527 4.160 -10.460 1.00 86.81 92 LEU A N 1
ATOM 753 C CA . LEU A 1 92 ? 10.819 3.475 -11.723 1.00 86.81 92 LEU A CA 1
ATOM 754 C C . LEU A 1 92 ? 10.092 4.111 -12.909 1.00 86.81 92 LEU A C 1
ATOM 756 O O . LEU A 1 92 ? 10.699 4.301 -13.961 1.00 86.81 92 LEU A O 1
ATOM 760 N N . ALA A 1 93 ? 8.816 4.468 -12.747 1.00 87.38 93 ALA A N 1
ATOM 761 C CA . ALA A 1 93 ? 8.062 5.163 -13.784 1.00 87.38 93 ALA A CA 1
ATOM 762 C C . ALA A 1 93 ? 8.687 6.533 -14.102 1.00 87.38 93 ALA A C 1
ATOM 764 O O . ALA A 1 93 ? 8.908 6.855 -15.268 1.00 87.38 93 ALA A O 1
ATOM 765 N N . ALA A 1 94 ? 9.048 7.308 -13.076 1.00 87.12 94 ALA A N 1
ATOM 766 C CA . ALA A 1 94 ? 9.721 8.594 -13.239 1.00 87.12 94 ALA A CA 1
ATOM 767 C C . ALA A 1 94 ? 11.089 8.448 -13.930 1.00 87.12 94 ALA A C 1
ATOM 769 O O . ALA A 1 94 ? 11.402 9.208 -14.847 1.00 87.12 94 ALA A O 1
ATOM 770 N N . LEU A 1 95 ? 11.879 7.442 -13.541 1.00 92.19 95 LEU A N 1
ATOM 771 C CA . LEU A 1 95 ? 13.168 7.130 -14.156 1.00 92.19 95 LEU A CA 1
ATOM 772 C C . LEU A 1 95 ? 13.004 6.732 -15.630 1.00 92.19 95 LEU A C 1
ATOM 774 O O . LEU A 1 95 ? 13.741 7.223 -16.481 1.00 92.19 95 LEU A O 1
ATOM 778 N N . GLY A 1 96 ? 12.009 5.899 -15.946 1.00 95.38 96 GLY A N 1
ATOM 779 C CA . GLY A 1 96 ? 11.673 5.518 -17.318 1.00 95.38 96 GLY A CA 1
ATOM 780 C C . GLY A 1 96 ? 11.304 6.726 -18.179 1.00 95.38 96 GLY A C 1
ATOM 781 O O . GLY A 1 96 ? 11.846 6.888 -19.270 1.00 95.38 96 GLY A O 1
ATOM 782 N N . CYS A 1 97 ? 10.458 7.623 -17.668 1.00 95.50 97 CYS A N 1
ATOM 783 C CA . CYS A 1 97 ? 10.110 8.870 -18.352 1.00 95.50 97 CYS A CA 1
ATOM 784 C C . CYS A 1 97 ? 11.332 9.772 -18.580 1.00 95.50 97 CYS A C 1
ATOM 786 O O . CYS A 1 97 ? 11.469 10.366 -19.653 1.00 95.50 97 CYS A O 1
ATOM 788 N N . MET A 1 98 ? 12.234 9.864 -17.598 1.00 94.69 98 MET A N 1
ATOM 789 C CA . MET A 1 98 ? 13.461 10.654 -17.713 1.00 94.69 98 MET A C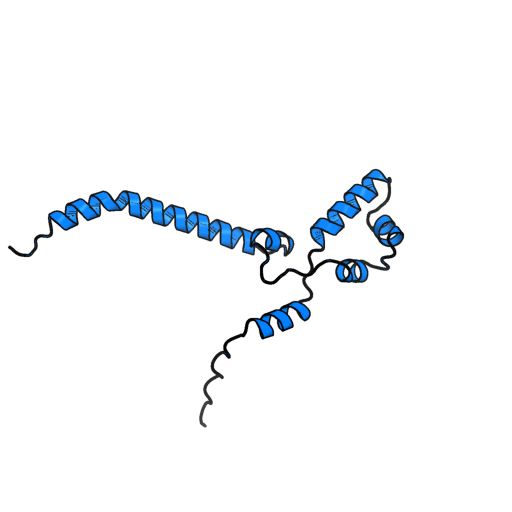A 1
ATOM 790 C C . MET A 1 98 ? 14.385 10.080 -18.793 1.00 94.69 98 MET A C 1
ATOM 792 O O . MET A 1 98 ? 14.839 10.821 -19.662 1.00 94.69 98 MET A O 1
ATOM 796 N N . LEU A 1 99 ? 14.606 8.762 -18.791 1.00 95.19 99 LEU A N 1
ATOM 797 C CA . LEU A 1 99 ? 15.408 8.079 -19.809 1.00 95.19 99 LEU A CA 1
ATOM 798 C C . LEU A 1 99 ? 14.806 8.240 -21.210 1.00 95.19 99 LEU A C 1
ATOM 800 O O . LEU A 1 99 ? 15.532 8.557 -22.150 1.00 95.19 99 LEU A O 1
ATOM 804 N N . LEU A 1 100 ? 13.485 8.093 -21.347 1.00 96.19 100 LEU A N 1
ATOM 805 C CA . LEU A 1 100 ? 12.792 8.287 -22.621 1.00 96.19 100 LEU A CA 1
ATOM 806 C C . LEU A 1 100 ? 12.947 9.727 -23.132 1.00 96.19 100 LEU A C 1
ATOM 808 O O . LEU A 1 100 ? 13.217 9.938 -24.309 1.00 96.19 100 LEU A O 1
ATOM 812 N N . SER A 1 101 ? 12.834 10.718 -22.244 1.00 94.81 101 SER A N 1
ATOM 813 C CA . SER A 1 101 ? 13.006 12.135 -22.591 1.00 94.81 101 SER A CA 1
ATOM 814 C C . SER A 1 101 ? 14.430 12.440 -23.058 1.00 94.81 101 SER A C 1
ATOM 816 O O . SER A 1 101 ? 14.613 13.138 -24.052 1.00 94.81 101 SER A O 1
ATOM 818 N N . VAL A 1 102 ? 15.441 11.885 -22.381 1.00 94.94 102 VAL A N 1
ATOM 819 C CA . VAL A 1 102 ? 16.847 12.009 -22.797 1.00 94.94 102 VAL A CA 1
ATOM 820 C C . VAL A 1 102 ? 17.063 11.364 -24.164 1.00 94.94 102 VAL A C 1
ATOM 822 O O . VAL A 1 102 ? 17.713 11.957 -25.021 1.00 94.94 102 VAL A O 1
ATOM 825 N N . LEU A 1 103 ? 16.480 10.189 -24.403 1.00 93.75 103 LEU A N 1
ATOM 826 C CA . LEU A 1 103 ? 16.586 9.503 -25.686 1.00 93.75 103 LEU A CA 1
ATOM 827 C C . LEU A 1 103 ? 15.913 10.295 -26.814 1.00 93.75 103 LEU A C 1
ATOM 829 O O . LEU A 1 103 ? 16.499 10.442 -27.881 1.00 93.75 103 LEU A O 1
ATOM 833 N N . LEU A 1 104 ? 14.731 10.869 -26.574 1.00 94.75 104 LEU A N 1
ATOM 834 C CA . LEU A 1 104 ? 14.050 11.743 -27.536 1.00 94.75 104 LEU A CA 1
ATOM 835 C C . LEU A 1 104 ? 14.851 13.016 -27.831 1.00 94.75 104 LEU A C 1
ATOM 837 O O . LEU A 1 104 ? 14.899 13.456 -28.976 1.00 94.75 104 LEU A O 1
ATOM 841 N N . LEU A 1 105 ? 15.509 13.586 -26.819 1.00 95.00 105 LEU A N 1
ATOM 842 C CA . LEU A 1 105 ? 16.383 14.745 -26.989 1.00 95.00 105 LEU A CA 1
ATOM 843 C C . LEU A 1 105 ? 17.636 14.406 -27.810 1.00 95.00 105 LEU A C 1
ATOM 845 O O . LEU A 1 105 ? 18.094 15.224 -28.603 1.00 95.00 105 LEU A O 1
ATOM 849 N N . GLN A 1 106 ? 18.190 13.206 -27.630 1.00 91.75 106 GLN A N 1
ATOM 850 C CA . GLN A 1 106 ? 19.377 12.742 -28.352 1.00 91.75 106 GLN A CA 1
ATOM 851 C C . GLN A 1 106 ? 19.061 12.195 -29.751 1.00 91.75 106 GLN A C 1
ATOM 853 O O . GLN A 1 106 ? 19.938 12.208 -30.613 1.00 91.75 106 GLN A O 1
ATOM 858 N N . ALA A 1 107 ? 17.824 11.760 -30.005 1.00 90.38 107 ALA A N 1
ATOM 859 C CA . ALA A 1 107 ? 17.380 11.214 -31.286 1.00 90.38 107 ALA A CA 1
ATOM 860 C C . ALA A 1 107 ? 17.732 12.084 -32.513 1.00 90.38 107 ALA A C 1
ATOM 862 O O . ALA A 1 107 ? 18.260 11.522 -33.472 1.00 90.38 107 ALA A O 1
ATOM 863 N N . PRO A 1 108 ? 17.520 13.419 -32.534 1.00 87.69 108 PRO A N 1
ATOM 864 C CA . PRO A 1 108 ? 17.903 14.243 -33.684 1.00 87.69 108 PRO A CA 1
ATOM 865 C C . PRO A 1 108 ? 19.419 14.289 -33.912 1.00 87.69 108 PRO A C 1
ATOM 867 O O . PRO A 1 108 ? 19.856 14.229 -35.056 1.00 87.69 108 PRO A O 1
ATOM 870 N N . ALA A 1 109 ? 20.226 14.332 -32.848 1.00 86.50 109 ALA A N 1
ATOM 871 C CA . ALA A 1 109 ? 21.682 14.288 -32.975 1.00 86.50 109 ALA A CA 1
ATOM 872 C C . ALA A 1 109 ? 22.145 12.932 -33.527 1.00 86.50 109 ALA A C 1
ATOM 874 O O . ALA A 1 109 ? 22.932 12.887 -34.467 1.00 86.50 109 ALA A O 1
ATOM 875 N N . MET A 1 110 ? 21.597 11.827 -33.010 1.00 85.25 110 MET A N 1
ATOM 876 C CA . MET A 1 110 ? 21.871 10.491 -33.550 1.00 85.25 110 MET A CA 1
ATOM 877 C C . MET A 1 110 ? 21.431 10.358 -35.011 1.00 85.25 110 MET A C 1
ATOM 879 O O . MET A 1 110 ? 22.134 9.725 -35.786 1.00 85.25 110 MET A O 1
ATOM 883 N N . ALA A 1 111 ? 20.306 10.959 -35.409 1.00 84.75 111 ALA A N 1
ATOM 884 C CA . ALA A 1 111 ? 19.838 10.933 -36.793 1.00 84.75 111 ALA A CA 1
ATOM 885 C C . ALA A 1 111 ? 20.755 11.719 -37.744 1.00 84.75 111 ALA A C 1
ATOM 887 O O . ALA A 1 111 ? 20.974 11.272 -38.866 1.00 84.75 111 ALA A O 1
ATOM 888 N N . MET A 1 112 ? 21.310 12.853 -37.301 1.00 84.44 112 MET A N 1
ATOM 889 C CA . MET A 1 112 ? 22.287 13.615 -38.087 1.00 84.44 112 MET A CA 1
ATOM 890 C C . MET A 1 112 ? 23.595 12.838 -38.265 1.00 84.44 112 MET A C 1
ATOM 892 O O . MET A 1 112 ? 24.043 12.653 -39.391 1.00 84.44 112 MET A O 1
ATOM 896 N N . TYR A 1 113 ? 24.159 12.304 -37.181 1.00 76.81 113 TYR A N 1
ATOM 897 C CA . TYR A 1 113 ? 25.400 11.528 -37.264 1.00 76.81 113 TYR A CA 1
ATOM 898 C C . TYR A 1 113 ? 25.216 10.179 -37.975 1.00 76.81 113 TYR A C 1
ATOM 900 O O . TYR A 1 113 ? 26.109 9.744 -38.688 1.00 76.81 113 TYR A O 1
ATOM 908 N N . ALA A 1 114 ? 24.040 9.551 -37.883 1.00 70.88 114 ALA A N 1
ATOM 909 C CA . ALA A 1 114 ? 23.727 8.347 -38.657 1.00 70.88 114 ALA A CA 1
ATOM 910 C C . ALA A 1 114 ? 23.644 8.604 -40.173 1.00 70.88 114 ALA A C 1
ATOM 912 O O . ALA A 1 114 ? 23.772 7.661 -40.949 1.00 70.88 114 ALA A O 1
ATOM 913 N N . GLN A 1 115 ? 23.398 9.849 -40.596 1.00 65.38 115 GLN A N 1
ATOM 914 C CA . GLN A 1 115 ? 23.461 10.250 -42.004 1.00 65.38 115 GLN A CA 1
ATOM 915 C C . GLN A 1 115 ? 24.872 10.666 -42.439 1.00 65.38 115 GLN A C 1
ATOM 917 O O . GLN A 1 115 ? 25.189 10.537 -43.617 1.00 65.38 115 GLN A O 1
ATOM 922 N N . GLU A 1 116 ? 25.709 11.152 -41.518 1.00 63.66 116 GLU A N 1
ATOM 923 C CA . GLU A 1 116 ? 27.110 11.501 -41.795 1.00 63.66 116 GLU A CA 1
ATOM 924 C C . GLU A 1 116 ? 28.050 10.282 -41.776 1.00 63.66 116 GLU A C 1
ATOM 926 O O . GLU A 1 116 ? 29.046 10.283 -42.496 1.00 63.66 116 GLU A O 1
ATOM 931 N N . ASP A 1 117 ? 27.711 9.211 -41.050 1.00 55.66 117 ASP A N 1
ATOM 932 C CA . ASP A 1 117 ? 28.414 7.920 -41.079 1.00 55.66 117 ASP A CA 1
ATOM 933 C C . ASP A 1 117 ? 28.042 7.075 -42.318 1.00 55.66 117 ASP A C 1
ATOM 935 O O . ASP A 1 117 ? 27.763 5.875 -42.231 1.00 55.66 117 ASP A O 1
ATOM 939 N N . ASP A 1 118 ? 28.127 7.662 -43.514 1.00 54.66 118 ASP A N 1
ATOM 940 C CA . ASP A 1 118 ? 28.441 6.884 -44.715 1.00 54.66 118 ASP A CA 1
ATOM 941 C C . ASP A 1 118 ? 29.955 6.610 -44.704 1.00 54.66 118 ASP A C 1
ATOM 943 O O . ASP A 1 118 ? 30.723 7.079 -45.537 1.00 54.66 118 ASP A O 1
ATOM 947 N N . TRP A 1 119 ? 30.420 5.836 -43.712 1.00 58.31 119 TRP A N 1
ATOM 948 C CA . TRP A 1 119 ? 31.815 5.372 -43.608 1.00 58.31 119 TRP A CA 1
ATOM 949 C C . TRP A 1 119 ? 32.219 4.454 -44.780 1.00 58.31 119 TRP A C 1
ATOM 951 O O . TRP A 1 119 ? 33.345 3.962 -44.847 1.00 58.31 119 TRP A O 1
ATOM 961 N N . ARG A 1 120 ? 31.287 4.200 -45.707 1.00 52.75 120 ARG A N 1
ATOM 962 C CA . ARG A 1 120 ? 31.491 3.551 -46.998 1.00 52.75 120 ARG A CA 1
ATOM 963 C C . ARG A 1 120 ? 31.745 4.586 -48.101 1.00 52.75 120 ARG A C 1
ATOM 965 O O . ARG A 1 120 ? 31.052 4.572 -49.113 1.00 52.75 120 ARG A O 1
ATOM 972 N N . CYS A 1 121 ? 32.766 5.419 -47.932 1.00 43.62 121 CYS A N 1
ATOM 973 C CA . CYS A 1 121 ? 33.537 6.033 -49.019 1.00 43.62 121 CYS A CA 1
ATOM 974 C C . CYS A 1 121 ? 34.961 6.300 -48.527 1.00 43.62 121 CYS A C 1
ATOM 976 O O . CYS A 1 121 ? 35.123 7.116 -47.594 1.00 43.62 121 CYS A O 1
#

Secondary structure (DSSP, 8-state):
---PPPPP-----HHHHHHHHHH---B--HHHHHHHHHHHHHTT--HHHHHHHTT--SHHHHHHHSPBPPTT--TTGGGGGTSTHHHHHHHHHHHHHHHHHHHHHHHHHHHHHHHH-----